Protein AF-A0AA44IFA3-F1 (afdb_monomer)

Foldseek 3Di:
DDDDDDPDDPPPPPVPPPDDDPVRVVVVVVVVVVVVVVVVVVVVVVVCVVVVVVCVVVVVVVVVVVVVVVVVVVVVLVVQLVVVVVPDPSVVSNVVSVVVVVVVVVVVVVVVVVVVCVVDPPDPPVVVVVVVVVVVVVVVVVVD

Solvent-accessible surface area (backbone atoms only — not comparable to full-atom values): 8305 Å² total; per-residue (Å²): 135,84,81,91,76,89,80,80,82,81,76,78,73,70,74,76,71,74,77,77,48,73,69,55,53,54,49,50,53,53,50,51,51,52,51,48,54,53,49,50,52,51,50,52,49,52,50,48,51,54,49,48,51,51,51,48,52,51,49,49,50,52,50,50,50,50,53,53,50,50,54,49,49,54,51,49,51,50,50,53,25,57,60,39,36,75,83,39,57,61,69,59,22,43,51,52,54,49,51,54,52,52,52,53,49,51,53,51,51,52,53,48,53,53,50,50,57,68,76,47,62,95,59,66,61,71,62,52,52,50,55,49,52,55,49,51,55,53,54,57,66,72,76,109

pLDDT: mean 86.45, std 14.97, range [41.81, 98.62]

Organism: Streptomyces somaliensis (strain ATCC 33201 / DSM 40738 / JCM 12659 / KCTC 9044 / NCTC 11332 / NRRL B-12077 / IP 733) (NCBI:txid1134445)

Sequence (144 aa):
MTPVRAQEGATAVAARTPEPSVGELVKRVSEQLSDLVRAELRTARAELAQKGRRAGIGGGLIGGATVLAHVGLMALAGTCVALLALVLEVWAAALIVTAVLFLAAAVLALAGRAQVRRAVPPLPERAIDGVRSDLDEIKERVHR

InterPro domains:
  IPR009937 Putative Actinobacterial Holin-X, holin superfamily III [PF07332] (23-138)

Structure (mmCIF, N/CA/C/O backbone):
data_AF-A0AA44IFA3-F1
#
_entry.id   AF-A0AA44IFA3-F1
#
loop_
_atom_site.group_PDB
_atom_site.id
_atom_site.type_symbol
_atom_site.label_atom_id
_atom_site.label_alt_id
_atom_site.label_comp_id
_atom_site.label_asym_id
_atom_site.label_entity_id
_atom_site.label_seq_id
_atom_site.pdbx_PDB_ins_code
_atom_site.Cartn_x
_atom_site.Cartn_y
_atom_site.Cartn_z
_atom_site.occupancy
_atom_site.B_iso_or_equiv
_atom_site.auth_seq_id
_atom_site.auth_comp_id
_atom_site.auth_asym_id
_atom_site.auth_atom_id
_atom_site.pdbx_PDB_model_num
ATOM 1 N N . MET A 1 1 ? -13.585 -28.692 94.726 1.00 41.81 1 MET A N 1
ATOM 2 C CA . MET A 1 1 ? -13.750 -27.536 95.631 1.00 41.81 1 MET A CA 1
ATOM 3 C C . MET A 1 1 ? -13.749 -26.288 94.753 1.00 41.81 1 MET A C 1
ATOM 5 O O . MET A 1 1 ? -12.772 -26.075 94.056 1.00 41.81 1 MET A O 1
ATOM 9 N N . THR A 1 2 ? -14.921 -25.645 94.683 1.00 58.56 2 THR A N 1
ATOM 10 C CA . THR A 1 2 ? -15.355 -24.325 94.146 1.00 58.56 2 THR A CA 1
ATOM 11 C C . THR A 1 2 ? -14.347 -23.302 93.569 1.00 58.56 2 THR A C 1
ATOM 13 O O . THR A 1 2 ? -13.218 -23.268 94.042 1.00 58.56 2 THR A O 1
ATOM 16 N N . PRO A 1 3 ? -14.780 -22.338 92.708 1.00 59.56 3 PRO A N 1
ATOM 17 C CA . PRO A 1 3 ? -16.158 -22.077 92.265 1.00 59.56 3 PRO A CA 1
ATOM 18 C C . PRO A 1 3 ? -16.379 -21.905 90.746 1.00 59.56 3 PRO A C 1
ATOM 20 O O . PRO A 1 3 ? -15.555 -21.403 89.987 1.00 59.56 3 PRO A O 1
ATOM 23 N N . VAL A 1 4 ? -17.610 -22.250 90.375 1.00 64.31 4 VAL A N 1
ATOM 24 C CA . VAL A 1 4 ? -18.404 -21.711 89.268 1.00 64.31 4 VAL A CA 1
ATOM 25 C C . VAL A 1 4 ? -18.451 -20.178 89.366 1.00 64.31 4 VAL A C 1
ATOM 27 O O . VAL A 1 4 ? -18.884 -19.647 90.389 1.00 64.31 4 VAL A O 1
ATOM 30 N N . ARG A 1 5 ? -18.038 -19.459 88.313 1.00 60.75 5 ARG A N 1
ATOM 31 C CA . ARG A 1 5 ? -18.387 -18.043 88.115 1.00 60.75 5 ARG A CA 1
ATOM 32 C C . ARG A 1 5 ? -19.316 -17.927 86.919 1.00 60.75 5 ARG A C 1
ATOM 34 O O . ARG A 1 5 ? -18.934 -18.218 85.790 1.00 60.75 5 ARG A O 1
ATOM 41 N N . ALA A 1 6 ? -20.522 -17.477 87.223 1.00 58.53 6 ALA A N 1
ATOM 42 C CA . ALA A 1 6 ? -21.498 -16.979 86.284 1.00 58.53 6 ALA A CA 1
ATOM 43 C C . ALA A 1 6 ? -20.881 -15.902 85.373 1.00 58.53 6 ALA A C 1
ATOM 45 O O . ALA A 1 6 ? -20.422 -14.862 85.845 1.00 58.53 6 ALA A O 1
ATOM 46 N N . GLN A 1 7 ? -20.907 -16.159 84.069 1.00 56.56 7 GLN A N 1
ATOM 47 C CA . GLN A 1 7 ? -21.080 -15.129 83.047 1.00 56.56 7 GLN A CA 1
ATOM 48 C C . GLN A 1 7 ? -22.194 -15.580 82.097 1.00 56.56 7 GLN A C 1
ATOM 50 O O . GLN A 1 7 ? -22.016 -15.742 80.896 1.00 56.56 7 GLN A O 1
ATOM 55 N N . GLU A 1 8 ? -23.373 -15.802 82.672 1.00 56.84 8 GLU A N 1
ATOM 56 C CA . GLU A 1 8 ? -24.622 -15.508 81.979 1.00 56.84 8 GLU A CA 1
ATOM 57 C C . GLU A 1 8 ? -24.840 -13.993 82.086 1.00 56.84 8 GLU A C 1
ATOM 59 O O . GLU A 1 8 ? -24.716 -13.433 83.175 1.00 56.84 8 GLU A O 1
ATOM 64 N N . GLY A 1 9 ? -25.145 -13.316 80.976 1.00 50.97 9 GLY A N 1
ATOM 65 C CA . GLY A 1 9 ? -25.726 -11.969 81.042 1.00 50.97 9 GLY A CA 1
ATOM 66 C C . GLY A 1 9 ? -25.008 -10.830 80.320 1.00 50.97 9 GLY A C 1
ATOM 67 O O . GLY A 1 9 ? -25.379 -9.683 80.539 1.00 50.97 9 GLY A O 1
ATOM 68 N N . ALA A 1 10 ? -24.058 -11.082 79.417 1.00 52.16 10 ALA A N 1
ATOM 69 C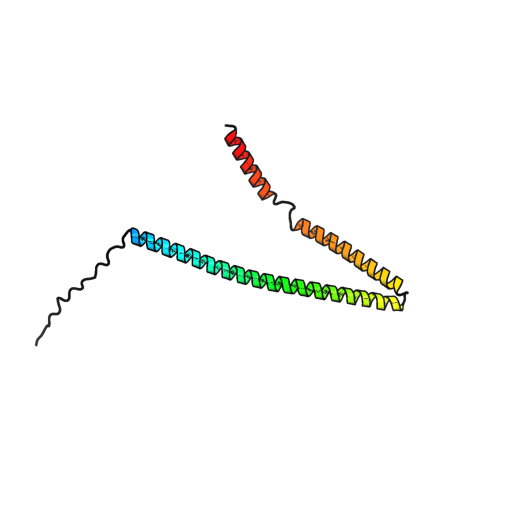 CA . ALA A 1 10 ? -23.787 -10.112 78.355 1.00 52.16 10 ALA A CA 1
ATOM 70 C C . ALA A 1 10 ? -24.622 -10.525 77.147 1.00 52.16 10 ALA A C 1
ATOM 72 O O . ALA A 1 10 ? -24.161 -11.234 76.256 1.00 52.16 10 ALA A O 1
ATOM 73 N N . THR A 1 11 ? -25.899 -10.145 77.184 1.00 50.66 11 THR A N 1
ATOM 74 C CA . THR A 1 11 ? -26.807 -10.183 76.043 1.00 50.66 11 THR A CA 1
ATOM 75 C C . THR A 1 11 ? -26.065 -9.667 74.821 1.00 50.66 11 THR A C 1
ATOM 77 O O . THR A 1 11 ? -25.856 -8.462 74.668 1.00 50.66 11 THR A O 1
ATOM 80 N N . ALA A 1 12 ? -25.674 -10.600 73.957 1.00 55.28 12 ALA A N 1
ATOM 81 C CA . ALA A 1 12 ? -25.484 -10.340 72.554 1.00 55.28 12 ALA A CA 1
ATOM 82 C C . ALA A 1 12 ? -26.815 -9.764 72.070 1.00 55.28 12 ALA A C 1
ATOM 84 O O . ALA A 1 12 ? -27.728 -10.484 71.665 1.00 55.28 12 ALA A O 1
ATOM 85 N N . VAL A 1 13 ? -26.949 -8.441 72.157 1.00 56.72 13 VAL A N 1
ATOM 86 C CA . VAL A 1 13 ? -27.797 -7.694 71.248 1.00 56.72 13 VAL A CA 1
ATOM 87 C C . VAL A 1 13 ? -27.136 -7.943 69.904 1.00 56.72 13 VAL A C 1
ATOM 89 O O . VAL A 1 13 ? -26.271 -7.192 69.464 1.00 56.72 13 VAL A O 1
ATOM 92 N N . ALA A 1 14 ? -27.475 -9.085 69.302 1.00 56.81 14 ALA A N 1
ATOM 93 C CA . ALA A 1 14 ? -27.419 -9.262 67.875 1.00 56.81 14 ALA A CA 1
ATOM 94 C C . ALA A 1 14 ? -28.173 -8.050 67.349 1.00 56.81 14 ALA A C 1
ATOM 96 O O . ALA A 1 14 ? -29.401 -7.980 67.454 1.00 56.81 14 ALA A O 1
ATOM 97 N N . ALA A 1 15 ? -27.411 -7.028 66.958 1.00 56.69 15 ALA A N 1
ATOM 98 C CA . ALA A 1 15 ? -27.931 -5.861 66.299 1.00 56.69 15 ALA A CA 1
ATOM 99 C C . ALA A 1 15 ? -28.706 -6.429 65.120 1.00 56.69 15 ALA A C 1
ATOM 101 O O . ALA A 1 15 ? -28.112 -6.946 64.175 1.00 56.69 15 ALA A O 1
ATOM 102 N N . ARG A 1 16 ? -30.036 -6.458 65.245 1.00 59.25 16 ARG A N 1
ATOM 103 C CA . ARG A 1 16 ? -30.915 -6.778 64.135 1.00 59.25 16 ARG A CA 1
ATOM 104 C C . ARG A 1 16 ? -30.627 -5.668 63.142 1.00 59.25 16 ARG A C 1
ATOM 106 O O . ARG A 1 16 ? -31.094 -4.549 63.333 1.00 59.25 16 ARG A O 1
ATOM 113 N N . THR A 1 17 ? -29.750 -5.934 62.178 1.00 64.38 17 THR A N 1
ATOM 114 C CA . THR A 1 17 ? -29.557 -5.065 61.026 1.00 64.38 17 THR A CA 1
ATOM 115 C C . THR A 1 17 ? -30.951 -4.848 60.455 1.00 64.38 17 THR A C 1
ATOM 117 O O . THR A 1 17 ? -31.601 -5.845 60.134 1.00 64.38 17 THR A O 1
ATOM 120 N N . PRO A 1 18 ? -31.459 -3.604 60.430 1.00 68.25 18 PRO A N 1
ATOM 121 C CA . PRO A 1 18 ? -32.757 -3.323 59.842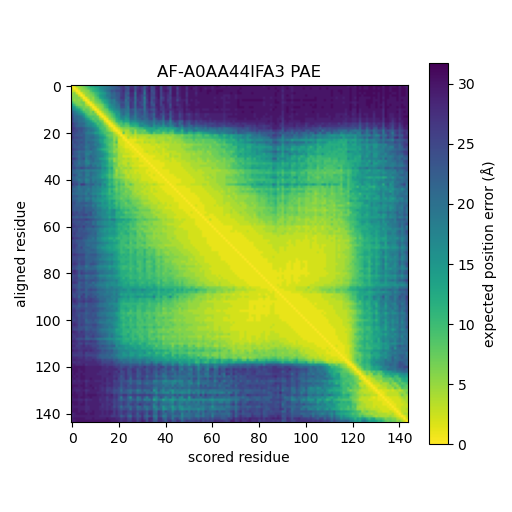 1.00 68.25 18 PRO A CA 1
ATOM 122 C C . PRO A 1 18 ? -32.801 -3.942 58.443 1.00 68.25 18 PRO A C 1
ATOM 124 O O . PRO A 1 18 ? -31.847 -3.776 57.680 1.00 68.25 18 PRO A O 1
ATOM 127 N N . GLU A 1 19 ? -33.860 -4.695 58.137 1.00 74.00 19 GLU A N 1
ATOM 128 C CA . GLU A 1 19 ? -34.111 -5.186 56.779 1.00 74.00 19 GLU A CA 1
ATOM 129 C C . GLU A 1 19 ? -34.003 -3.989 55.819 1.00 74.00 19 GLU A C 1
ATOM 131 O O . GLU A 1 19 ? -34.627 -2.953 56.083 1.00 74.00 19 GLU A O 1
ATOM 136 N N . PRO A 1 20 ? -33.178 -4.075 54.761 1.00 69.50 20 PRO A N 1
ATOM 137 C CA . PRO A 1 20 ? -32.957 -2.950 53.870 1.00 69.50 20 PRO A CA 1
ATOM 138 C C . PRO A 1 20 ? -34.289 -2.503 53.277 1.00 69.50 20 PRO A C 1
ATOM 140 O O . PRO A 1 20 ? -35.079 -3.309 52.779 1.00 69.50 20 PRO A O 1
ATOM 143 N N . SER A 1 21 ? -34.543 -1.199 53.332 1.00 84.12 21 SER A N 1
ATOM 144 C CA . SER A 1 21 ? -35.775 -0.644 52.784 1.00 84.12 21 SER A CA 1
ATOM 145 C C . SER A 1 21 ? -35.833 -0.860 51.264 1.00 84.12 21 SER A C 1
ATOM 147 O O . SER A 1 21 ? -34.806 -0.906 50.583 1.00 84.12 21 SER A O 1
ATOM 149 N N . VAL A 1 22 ? -37.040 -0.933 50.691 1.00 83.81 22 VAL A N 1
ATOM 150 C CA . VAL A 1 22 ? -37.233 -1.034 49.227 1.00 83.81 22 VAL A CA 1
ATOM 151 C C . VAL A 1 22 ? -36.494 0.096 48.488 1.00 83.81 22 VAL A C 1
ATOM 153 O O . VAL A 1 22 ? -35.931 -0.126 47.417 1.00 83.81 22 VAL A O 1
ATOM 156 N N . GLY A 1 23 ? -36.410 1.286 49.095 1.00 86.00 23 GLY A N 1
ATOM 157 C CA . GLY A 1 23 ? -35.630 2.410 48.572 1.00 86.00 23 GLY A CA 1
ATOM 158 C C . GLY A 1 23 ? -34.117 2.155 48.530 1.00 86.00 23 GLY A C 1
ATOM 159 O O . GLY A 1 23 ? -33.462 2.531 47.558 1.00 86.00 23 GLY A O 1
ATOM 160 N N . GLU A 1 24 ? -33.549 1.472 49.527 1.00 84.75 24 GLU A N 1
ATOM 161 C CA . GLU A 1 24 ? -32.128 1.090 49.537 1.00 84.75 24 GLU A CA 1
ATOM 162 C C . GLU A 1 24 ? -31.798 -0.015 48.533 1.00 84.75 24 GLU A C 1
ATOM 164 O O . GLU A 1 24 ? -30.719 0.010 47.940 1.00 84.75 24 GLU A O 1
ATOM 169 N N . LEU A 1 25 ? -32.716 -0.958 48.301 1.00 87.44 25 LEU A N 1
ATOM 170 C CA . LEU A 1 25 ? -32.550 -2.002 47.284 1.00 87.44 25 LEU A CA 1
ATOM 171 C C . LEU A 1 25 ? -32.540 -1.404 45.872 1.00 87.44 25 LEU A C 1
ATOM 173 O O . LEU A 1 25 ? -31.638 -1.698 45.089 1.00 87.44 25 LEU A O 1
ATOM 177 N N . VAL A 1 26 ? -33.485 -0.507 45.567 1.00 88.44 26 VAL A N 1
ATOM 178 C CA . VAL A 1 26 ? -33.527 0.207 44.277 1.00 88.44 26 VAL A CA 1
ATOM 179 C C . VAL A 1 26 ? -32.265 1.047 44.076 1.00 88.44 26 VAL A C 1
ATOM 181 O O . VAL A 1 26 ? -31.672 1.018 42.996 1.00 88.44 26 VAL A O 1
ATOM 184 N N . LYS A 1 27 ? -31.801 1.738 45.126 1.00 90.00 27 LYS A N 1
ATOM 185 C CA . LYS A 1 27 ? -30.550 2.503 45.086 1.00 90.00 27 LYS A CA 1
ATOM 186 C C . LYS A 1 27 ? -29.344 1.608 44.777 1.00 90.00 27 LYS A C 1
ATOM 188 O O . LYS A 1 27 ? -28.585 1.930 43.867 1.00 90.00 27 LYS A O 1
ATOM 193 N N . ARG A 1 28 ? -29.206 0.458 45.451 1.00 88.50 28 ARG A N 1
ATOM 194 C CA . ARG A 1 28 ? -28.110 -0.498 45.199 1.00 88.50 28 ARG A CA 1
ATOM 195 C C . ARG A 1 28 ? -28.146 -1.083 43.792 1.00 88.50 28 ARG A C 1
ATOM 197 O O . ARG A 1 28 ? -27.101 -1.163 43.161 1.00 88.50 28 ARG A O 1
ATOM 204 N N . VAL A 1 29 ? -29.318 -1.466 43.283 1.00 90.56 29 VAL A N 1
ATOM 205 C CA . VAL A 1 29 ? -29.443 -2.002 41.915 1.00 90.56 29 VAL A CA 1
ATOM 206 C C . VAL A 1 29 ? -29.074 -0.935 40.881 1.00 90.56 29 VAL A C 1
ATOM 208 O O . VAL A 1 29 ? -28.365 -1.230 39.920 1.00 90.56 29 VAL A O 1
ATOM 211 N N . SER A 1 30 ? -29.487 0.319 41.096 1.00 92.00 30 SER A N 1
ATOM 212 C CA . SER A 1 30 ? -29.100 1.442 40.232 1.00 92.00 30 SER A CA 1
ATOM 213 C C . SER A 1 30 ? -27.591 1.710 40.265 1.00 92.00 30 SER A C 1
ATOM 215 O O . SER A 1 30 ? -26.992 1.989 39.223 1.00 92.00 30 SER A O 1
ATOM 217 N N . GLU A 1 31 ? -26.965 1.623 41.440 1.00 93.00 31 GLU A N 1
ATOM 218 C CA . GLU A 1 31 ? -25.511 1.741 41.604 1.00 93.00 31 GLU A CA 1
ATOM 219 C C . GLU A 1 31 ? -24.781 0.587 40.899 1.00 93.00 31 GLU A C 1
ATOM 221 O O . GLU A 1 31 ? -23.898 0.834 40.082 1.00 93.00 31 GLU A O 1
ATOM 226 N N . GLN A 1 32 ? -25.224 -0.658 41.091 1.00 92.00 32 GLN A N 1
ATOM 227 C CA . GLN A 1 32 ? -24.649 -1.840 40.439 1.00 92.00 32 GLN A CA 1
ATOM 228 C C . GLN A 1 32 ? -24.770 -1.795 38.914 1.00 92.00 32 GLN A C 1
ATOM 230 O O . GLN A 1 32 ? -23.821 -2.138 38.209 1.00 92.00 32 GLN A O 1
ATOM 235 N N . LEU A 1 33 ? -25.916 -1.354 38.386 1.00 92.56 33 LEU A N 1
ATOM 236 C CA . LEU A 1 33 ? -26.099 -1.188 36.946 1.00 92.56 33 LEU A CA 1
ATOM 237 C C . LEU A 1 33 ? -25.180 -0.090 36.398 1.00 92.56 33 LEU A C 1
ATOM 239 O O . LEU A 1 33 ? -24.570 -0.264 35.343 1.00 92.56 33 LEU A O 1
ATOM 243 N N . SER A 1 34 ? -25.041 1.019 37.130 1.00 94.94 34 SER A N 1
ATOM 244 C CA . SER A 1 34 ? -24.130 2.108 36.761 1.00 94.94 34 SER A CA 1
ATOM 245 C C . SER A 1 34 ? -22.673 1.641 36.732 1.00 94.94 34 SER A C 1
ATOM 247 O O . SER A 1 34 ? -21.934 1.978 35.801 1.00 94.94 34 SER A O 1
ATOM 249 N N . ASP A 1 35 ? -22.272 0.830 37.710 1.00 95.06 35 ASP A N 1
ATOM 250 C CA . ASP A 1 35 ? -20.936 0.242 37.786 1.00 95.06 35 ASP A CA 1
ATOM 251 C C . ASP A 1 35 ? -20.696 -0.775 36.667 1.00 95.06 35 ASP A C 1
ATOM 253 O O . ASP A 1 35 ? -19.633 -0.751 36.041 1.00 95.06 35 ASP A O 1
ATOM 257 N N . LEU A 1 36 ? -21.690 -1.608 36.344 1.00 94.94 36 LEU A N 1
ATOM 258 C CA . LEU A 1 36 ? -21.616 -2.572 35.245 1.00 94.94 36 LEU A CA 1
ATOM 259 C C . LEU A 1 36 ? -21.446 -1.872 33.895 1.00 94.94 36 LEU A C 1
ATOM 261 O O . LEU A 1 36 ? -20.531 -2.203 33.144 1.00 94.94 36 LEU A O 1
ATOM 265 N N . VAL A 1 37 ? -22.276 -0.866 33.601 1.00 96.25 37 VAL A N 1
ATOM 266 C CA . VAL A 1 37 ? -22.174 -0.088 32.355 1.00 96.25 37 VAL A CA 1
ATOM 267 C C . VAL A 1 37 ? -20.797 0.567 32.251 1.00 96.25 37 VAL A C 1
ATOM 269 O O . VAL A 1 37 ? -20.163 0.543 31.196 1.00 96.25 37 VAL A O 1
ATOM 272 N N . ARG A 1 38 ? -20.288 1.129 33.352 1.00 95.94 38 ARG A N 1
ATOM 273 C CA . ARG A 1 38 ? -18.965 1.761 33.378 1.00 95.94 38 ARG A CA 1
ATOM 274 C C . ARG A 1 38 ? -17.835 0.738 33.200 1.00 95.94 38 ARG A C 1
ATOM 276 O O . ARG A 1 38 ? -16.842 1.051 32.538 1.00 95.94 38 ARG A O 1
ATOM 283 N N . ALA A 1 39 ? -17.987 -0.470 33.740 1.00 95.75 39 ALA A N 1
ATOM 284 C CA . ALA A 1 39 ? -17.056 -1.576 33.546 1.00 95.75 39 ALA A CA 1
ATOM 285 C C . ALA A 1 3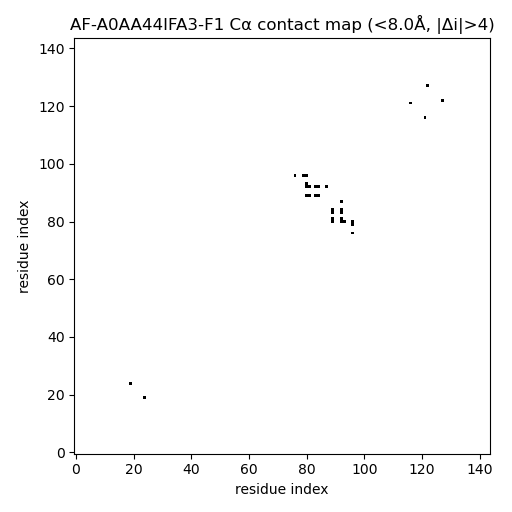9 ? -17.045 -2.062 32.090 1.00 95.75 39 ALA A C 1
ATOM 287 O O . ALA A 1 39 ? -15.967 -2.164 31.506 1.00 95.75 39 ALA A O 1
ATOM 288 N N . GLU A 1 40 ? -18.214 -2.263 31.484 1.00 96.06 40 GLU A N 1
ATOM 289 C CA . GLU A 1 40 ? -18.342 -2.697 30.091 1.00 96.06 40 GLU A CA 1
ATOM 290 C C . GLU A 1 40 ? -17.771 -1.651 29.131 1.00 96.06 40 GLU A C 1
ATOM 292 O O . GLU A 1 40 ? -16.996 -1.977 28.235 1.00 96.06 40 GLU A O 1
ATOM 297 N N . LEU A 1 41 ? -18.034 -0.363 29.382 1.00 96.56 41 LEU A N 1
ATOM 298 C CA . LEU A 1 41 ? -17.417 0.729 28.628 1.00 96.56 41 LEU A CA 1
ATOM 299 C C . LEU A 1 41 ? -15.892 0.734 28.759 1.00 96.56 41 LEU A C 1
ATOM 301 O O . LEU A 1 41 ? -15.192 1.015 27.786 1.00 96.56 41 LEU A O 1
ATOM 305 N N . ARG A 1 42 ? -15.349 0.439 29.945 1.00 96.69 42 ARG A N 1
ATOM 306 C CA . ARG A 1 42 ? -13.898 0.337 30.146 1.00 96.69 42 ARG A CA 1
ATOM 307 C C . ARG A 1 42 ? -13.315 -0.839 29.361 1.00 96.69 42 ARG A C 1
ATOM 309 O O . ARG A 1 42 ? -12.286 -0.664 28.710 1.00 96.69 42 ARG A O 1
ATOM 316 N N . THR A 1 43 ? -13.979 -1.991 29.380 1.00 96.88 43 THR A N 1
ATOM 317 C CA . THR A 1 43 ? -13.577 -3.183 28.621 1.00 96.88 43 THR A CA 1
ATOM 318 C C . THR A 1 43 ? -13.647 -2.930 27.117 1.00 96.88 43 THR A C 1
ATOM 320 O O . THR A 1 43 ? -12.650 -3.119 26.422 1.00 96.88 43 THR A O 1
ATOM 323 N N . ALA A 1 44 ? -14.763 -2.391 26.623 1.00 96.25 44 ALA A N 1
ATOM 324 C CA . ALA A 1 44 ? -14.945 -2.038 25.220 1.00 96.25 44 ALA A CA 1
ATOM 325 C C . ALA A 1 44 ? -13.891 -1.026 24.750 1.00 96.25 44 ALA A C 1
ATOM 327 O O . ALA A 1 44 ? -13.298 -1.195 23.686 1.00 96.25 44 ALA A O 1
ATOM 328 N N . ARG A 1 45 ? -13.581 0.000 25.559 1.00 96.44 45 ARG A N 1
ATOM 329 C CA . ARG A 1 45 ? -12.495 0.952 25.260 1.00 96.44 45 ARG A CA 1
ATOM 330 C C . ARG A 1 45 ? -11.134 0.265 25.171 1.00 96.44 45 ARG A C 1
ATOM 332 O O . ARG A 1 45 ? -10.374 0.572 24.256 1.00 96.44 45 ARG A O 1
ATOM 339 N N . ALA A 1 46 ? -10.823 -0.654 26.085 1.00 96.69 46 ALA A N 1
ATOM 340 C CA . ALA A 1 46 ? -9.567 -1.400 26.057 1.00 96.69 46 ALA A CA 1
ATOM 341 C C . ALA A 1 46 ? -9.467 -2.300 24.813 1.00 96.69 46 ALA A C 1
ATOM 343 O O . ALA A 1 46 ? -8.435 -2.316 24.138 1.00 96.69 46 ALA A O 1
ATOM 344 N N . GLU A 1 47 ? -10.552 -2.993 24.460 1.00 96.38 47 GLU A N 1
ATOM 345 C CA . GLU A 1 47 ? -10.606 -3.835 23.267 1.00 96.38 47 GLU A CA 1
ATOM 346 C C . GLU A 1 47 ? -10.479 -3.005 21.983 1.00 96.38 47 GLU A C 1
ATOM 348 O O . GLU A 1 47 ? -9.692 -3.357 21.100 1.00 96.38 47 GLU A O 1
ATOM 353 N N . LEU A 1 48 ? -11.184 -1.872 21.890 1.00 96.75 48 LEU A N 1
ATOM 354 C CA . LEU A 1 48 ? -11.076 -0.938 20.768 1.00 96.75 48 LEU A CA 1
ATOM 355 C C . LEU A 1 48 ? -9.668 -0.357 20.646 1.00 96.75 48 LEU A C 1
ATOM 357 O O . LEU A 1 48 ? -9.138 -0.304 19.540 1.00 96.75 48 LEU A O 1
ATOM 361 N N . ALA A 1 49 ? -9.022 0.013 21.754 1.00 95.94 49 ALA A N 1
ATOM 362 C CA . ALA A 1 49 ? -7.636 0.475 21.736 1.00 95.94 49 ALA A CA 1
ATOM 363 C C . ALA A 1 49 ? -6.685 -0.627 21.240 1.00 95.94 49 ALA A C 1
ATOM 365 O O . ALA A 1 49 ? -5.808 -0.375 20.410 1.00 95.94 49 ALA A O 1
ATOM 366 N N . GLN A 1 50 ? -6.881 -1.873 21.680 1.00 95.50 50 GLN A N 1
ATOM 367 C CA . GLN A 1 50 ? -6.055 -3.000 21.249 1.00 95.50 50 GLN A CA 1
ATOM 368 C C . GLN A 1 50 ? -6.299 -3.377 19.778 1.00 95.50 50 GLN A C 1
ATOM 370 O O . GLN A 1 50 ? -5.351 -3.715 19.062 1.00 95.50 50 GLN A O 1
ATOM 375 N N . LYS A 1 51 ? -7.553 -3.336 19.307 1.00 94.19 51 LYS A N 1
ATOM 376 C CA . LYS A 1 51 ? -7.913 -3.516 17.890 1.00 94.19 51 LYS A CA 1
ATOM 377 C C . LYS A 1 51 ? -7.341 -2.382 17.045 1.00 94.19 51 LYS A C 1
ATOM 379 O O . LYS A 1 51 ? -6.685 -2.661 16.049 1.00 94.19 51 LYS A O 1
ATOM 384 N N . GLY A 1 52 ? -7.491 -1.137 17.491 1.00 95.75 52 GLY A N 1
ATOM 385 C CA . GLY A 1 52 ? -6.955 0.057 16.842 1.00 95.75 52 GLY A CA 1
ATOM 386 C C . GLY A 1 52 ? -5.434 0.023 16.726 1.00 95.75 52 GLY A C 1
ATOM 387 O O . GLY A 1 52 ? -4.904 0.270 15.650 1.00 95.75 52 GLY A O 1
ATOM 388 N N . ARG A 1 53 ? -4.714 -0.388 17.778 1.00 95.81 53 ARG A N 1
ATOM 389 C CA . ARG A 1 53 ? -3.253 -0.558 17.725 1.00 95.81 53 ARG A CA 1
ATOM 390 C C . ARG A 1 53 ? -2.838 -1.639 16.731 1.00 95.81 53 ARG A C 1
ATOM 392 O O . ARG A 1 53 ? -1.910 -1.427 15.958 1.00 95.81 53 ARG A O 1
ATOM 399 N N . ARG A 1 54 ? -3.506 -2.797 16.741 1.00 93.81 54 ARG A N 1
ATOM 400 C CA . ARG A 1 54 ? -3.216 -3.893 15.799 1.00 93.81 54 ARG A CA 1
ATOM 401 C C . ARG A 1 54 ? -3.501 -3.480 14.356 1.00 93.81 54 ARG A C 1
ATOM 403 O O . ARG A 1 54 ? -2.648 -3.686 13.499 1.00 93.81 54 ARG A O 1
ATOM 410 N N . ALA A 1 55 ? -4.644 -2.844 14.113 1.00 95.75 55 ALA A N 1
ATOM 411 C CA . ALA A 1 55 ? -5.006 -2.300 12.810 1.00 95.75 55 ALA A CA 1
ATOM 412 C C . ALA A 1 55 ? -4.037 -1.194 12.365 1.00 95.75 55 ALA A C 1
ATOM 414 O O . ALA A 1 55 ? -3.634 -1.179 11.211 1.00 95.75 55 ALA A O 1
ATOM 415 N N . GLY A 1 56 ? -3.607 -0.318 13.278 1.00 95.00 56 GLY A N 1
ATOM 416 C CA . GLY A 1 56 ? -2.651 0.754 13.003 1.00 95.00 56 GLY A CA 1
ATOM 417 C C . GLY A 1 56 ? -1.258 0.234 12.652 1.00 95.00 56 GLY A C 1
ATOM 418 O O . GLY A 1 56 ? -0.677 0.678 11.669 1.00 95.00 56 GLY A O 1
ATOM 419 N N . ILE A 1 57 ? -0.741 -0.752 13.394 1.00 97.12 57 ILE A N 1
ATOM 420 C CA . ILE A 1 57 ? 0.539 -1.402 13.064 1.00 97.12 57 ILE A CA 1
ATOM 421 C C . ILE A 1 57 ? 0.426 -2.145 11.732 1.00 97.12 57 ILE A C 1
ATOM 423 O O . ILE A 1 57 ? 1.282 -1.975 10.872 1.00 97.12 57 ILE A O 1
ATOM 427 N N . GLY A 1 58 ? -0.635 -2.934 11.537 1.00 94.69 58 GLY A N 1
ATOM 428 C CA . GLY A 1 58 ? -0.855 -3.663 10.287 1.00 94.69 58 GLY A CA 1
ATOM 429 C C . GLY A 1 58 ? -0.980 -2.727 9.083 1.00 94.69 58 GLY A C 1
ATOM 430 O O . GLY A 1 58 ? -0.299 -2.917 8.079 1.00 94.69 58 GLY A O 1
ATOM 431 N N . GLY A 1 59 ? -1.782 -1.670 9.210 1.00 97.00 59 GLY A N 1
ATOM 432 C CA . GLY A 1 59 ? -1.939 -0.637 8.190 1.00 97.00 59 GLY A CA 1
ATOM 433 C C . GLY A 1 59 ? -0.639 0.117 7.917 1.00 97.00 59 GLY A C 1
ATOM 434 O O . GLY A 1 59 ? -0.294 0.327 6.759 1.00 97.00 59 GLY A O 1
ATOM 435 N N . GLY A 1 60 ? 0.125 0.453 8.960 1.00 97.00 60 GLY A N 1
ATOM 436 C CA . GLY A 1 60 ? 1.436 1.090 8.833 1.00 97.00 60 GLY A CA 1
ATOM 437 C C . GLY A 1 60 ? 2.464 0.205 8.126 1.00 97.00 60 GLY A C 1
ATOM 438 O O . GLY A 1 60 ? 3.168 0.685 7.243 1.00 97.00 60 GLY A O 1
ATOM 439 N N . LEU A 1 61 ? 2.517 -1.093 8.449 1.00 98.06 61 LEU A N 1
ATOM 440 C CA . LEU A 1 61 ? 3.401 -2.056 7.784 1.00 98.06 61 LEU A CA 1
ATOM 441 C C . LEU A 1 61 ? 3.035 -2.237 6.310 1.00 98.06 61 LEU A C 1
ATOM 443 O O . LEU A 1 61 ? 3.921 -2.197 5.463 1.00 98.06 61 LEU A O 1
ATOM 447 N N . ILE A 1 62 ? 1.746 -2.390 5.989 1.00 97.31 62 ILE A N 1
ATOM 448 C CA . ILE A 1 62 ? 1.281 -2.495 4.598 1.00 97.31 62 ILE A CA 1
ATOM 449 C C . ILE A 1 62 ? 1.574 -1.198 3.838 1.00 97.31 62 ILE A C 1
ATOM 451 O O . ILE A 1 62 ? 2.068 -1.246 2.711 1.00 97.31 62 ILE A O 1
ATOM 455 N N . GLY A 1 63 ? 1.325 -0.040 4.454 1.00 97.69 63 GLY A N 1
ATOM 456 C CA . GLY A 1 63 ? 1.637 1.264 3.872 1.00 97.69 63 GLY A CA 1
ATOM 457 C C . GLY A 1 63 ? 3.131 1.420 3.588 1.00 97.69 63 GLY A C 1
ATOM 458 O O . GLY A 1 63 ? 3.516 1.719 2.459 1.00 97.69 63 GLY A O 1
ATOM 459 N N . GLY A 1 64 ? 3.982 1.132 4.575 1.00 98.00 64 GLY A N 1
ATOM 460 C CA . GLY A 1 64 ? 5.438 1.171 4.426 1.00 98.00 64 GLY A CA 1
ATOM 461 C C . GLY A 1 64 ? 5.954 0.187 3.374 1.00 98.00 64 GLY A C 1
ATOM 462 O O . GLY A 1 64 ? 6.746 0.568 2.515 1.00 98.00 64 GLY A O 1
ATOM 463 N N . ALA A 1 65 ? 5.457 -1.053 3.378 1.00 97.75 65 ALA A N 1
ATOM 464 C CA . ALA A 1 65 ? 5.799 -2.056 2.372 1.00 97.75 65 ALA A CA 1
ATOM 465 C C . ALA A 1 65 ? 5.386 -1.616 0.961 1.00 97.75 65 ALA A C 1
ATOM 467 O O . ALA A 1 65 ? 6.150 -1.806 0.021 1.00 97.75 65 ALA A O 1
ATOM 468 N N . THR A 1 66 ? 4.222 -0.977 0.814 1.00 97.56 66 THR A N 1
ATOM 469 C CA . THR A 1 66 ? 3.753 -0.441 -0.473 1.00 97.56 66 THR A CA 1
ATOM 470 C C . THR A 1 66 ? 4.681 0.657 -0.987 1.00 97.56 66 THR A C 1
ATOM 472 O O . THR A 1 66 ? 5.068 0.628 -2.153 1.00 97.56 66 THR A O 1
ATOM 475 N N . VAL A 1 67 ? 5.089 1.596 -0.125 1.00 98.38 67 VAL A N 1
ATOM 476 C CA . VAL A 1 67 ? 6.030 2.669 -0.494 1.00 98.38 67 VAL A CA 1
ATOM 477 C C . VAL A 1 67 ? 7.388 2.094 -0.897 1.00 98.38 67 VAL A C 1
ATOM 479 O O . VAL A 1 67 ? 7.909 2.446 -1.954 1.00 98.38 67 VAL A O 1
ATOM 482 N N . LEU A 1 68 ? 7.946 1.173 -0.103 1.00 98.44 68 LEU A N 1
ATOM 483 C CA . LEU A 1 68 ? 9.224 0.529 -0.424 1.00 98.44 68 LEU A CA 1
ATOM 484 C C . LEU A 1 68 ? 9.148 -0.285 -1.719 1.00 98.44 68 LEU A C 1
ATOM 486 O O . LEU A 1 68 ? 10.045 -0.181 -2.553 1.00 98.44 68 LEU A O 1
ATOM 490 N N . ALA A 1 69 ? 8.073 -1.049 -1.920 1.00 97.31 69 ALA A N 1
ATOM 491 C CA . ALA A 1 69 ? 7.852 -1.796 -3.153 1.00 97.31 69 ALA A CA 1
ATOM 492 C C . ALA A 1 69 ? 7.734 -0.863 -4.365 1.00 97.31 69 ALA A C 1
ATOM 494 O O . ALA A 1 69 ? 8.278 -1.172 -5.421 1.00 97.31 69 ALA A O 1
ATOM 495 N N . HIS A 1 70 ? 7.082 0.294 -4.217 1.00 97.19 70 HIS A N 1
ATOM 496 C CA . HIS A 1 70 ? 6.976 1.284 -5.287 1.00 97.19 70 HIS A CA 1
ATOM 497 C C . HIS A 1 70 ? 8.344 1.867 -5.667 1.00 97.19 70 HIS A C 1
ATOM 499 O O . HIS A 1 70 ? 8.696 1.887 -6.845 1.00 97.19 70 HIS A O 1
ATOM 505 N N . VAL A 1 71 ? 9.156 2.266 -4.682 1.00 98.31 71 VAL A N 1
ATOM 506 C CA . VAL A 1 71 ? 10.529 2.745 -4.928 1.00 98.31 71 VAL A CA 1
ATOM 507 C C . VAL A 1 71 ? 11.388 1.648 -5.567 1.00 98.31 71 VAL A C 1
ATOM 509 O O . VAL A 1 71 ? 12.083 1.905 -6.549 1.00 98.31 71 VAL A O 1
ATOM 512 N N . GLY A 1 72 ? 11.300 0.415 -5.060 1.00 98.38 72 GLY A N 1
ATOM 513 C CA . GLY A 1 72 ? 11.996 -0.741 -5.625 1.00 98.38 72 GLY A CA 1
ATOM 514 C C . GLY A 1 72 ? 11.587 -1.035 -7.070 1.00 98.38 72 GLY A C 1
ATOM 515 O O . GLY A 1 72 ? 12.448 -1.322 -7.896 1.00 98.38 72 GLY A O 1
ATOM 516 N N . LEU A 1 73 ? 10.301 -0.895 -7.405 1.00 97.69 73 LEU A N 1
ATOM 517 C CA . LEU A 1 73 ? 9.799 -1.059 -8.770 1.00 97.69 73 LEU A CA 1
ATOM 518 C C . LEU A 1 73 ? 10.370 0.003 -9.720 1.00 97.69 73 LEU A C 1
ATOM 520 O O . LEU A 1 73 ? 10.755 -0.334 -10.837 1.00 97.69 73 LEU A O 1
ATOM 524 N N . MET A 1 74 ? 10.476 1.261 -9.278 1.00 97.75 74 MET A N 1
ATOM 525 C CA . MET A 1 74 ? 11.095 2.332 -10.071 1.00 97.75 74 MET A CA 1
ATOM 526 C C . MET A 1 74 ? 12.588 2.076 -10.306 1.00 97.75 74 MET A C 1
ATOM 528 O O . MET A 1 74 ? 13.071 2.228 -11.429 1.00 97.75 74 MET A O 1
ATOM 532 N N . ALA A 1 75 ? 13.312 1.636 -9.271 1.00 98.50 75 ALA A N 1
ATOM 533 C CA . ALA A 1 75 ? 14.717 1.256 -9.398 1.00 98.50 75 ALA A CA 1
ATOM 534 C C . ALA A 1 75 ? 14.894 0.072 -10.363 1.00 98.50 75 ALA A C 1
ATOM 536 O O . ALA A 1 75 ? 15.730 0.138 -11.262 1.00 98.50 75 ALA A O 1
ATOM 537 N N . LEU A 1 76 ? 14.058 -0.965 -10.235 1.00 98.31 76 LEU A N 1
ATOM 538 C CA . LEU A 1 76 ? 14.065 -2.132 -11.116 1.00 98.31 76 LEU A CA 1
ATOM 539 C C . LEU A 1 76 ? 13.767 -1.754 -12.571 1.00 98.31 76 LEU A C 1
ATOM 541 O O . LEU A 1 76 ? 14.457 -2.224 -13.471 1.00 98.31 76 LEU A O 1
ATOM 545 N N . ALA A 1 77 ? 12.788 -0.878 -12.810 1.00 98.25 77 ALA A N 1
ATOM 546 C CA . ALA A 1 77 ? 12.503 -0.362 -14.145 1.00 98.25 77 ALA A CA 1
ATOM 547 C C . ALA A 1 77 ? 13.741 0.323 -14.747 1.00 98.25 77 ALA A C 1
ATOM 549 O O . ALA A 1 77 ? 14.119 0.018 -15.877 1.00 98.25 77 ALA A O 1
ATOM 550 N N . GLY A 1 78 ? 14.420 1.174 -13.970 1.00 98.12 78 GLY A N 1
ATOM 551 C CA . GLY A 1 78 ? 15.683 1.797 -14.369 1.00 98.12 78 GLY A CA 1
ATOM 552 C C . GLY A 1 78 ? 16.780 0.774 -14.681 1.00 98.12 78 GLY A C 1
ATOM 553 O O . GLY A 1 78 ? 17.451 0.892 -15.704 1.00 98.12 78 GLY A O 1
ATOM 554 N N . THR A 1 79 ? 16.924 -0.272 -13.861 1.00 98.62 79 THR A N 1
ATOM 555 C CA . THR A 1 79 ? 17.858 -1.378 -14.119 1.00 98.62 79 THR A CA 1
ATOM 556 C C . THR A 1 79 ? 17.536 -2.098 -15.428 1.00 98.62 79 THR A C 1
ATOM 558 O O . THR A 1 79 ? 18.440 -2.332 -16.226 1.00 98.62 79 THR A O 1
ATOM 561 N N . CYS A 1 80 ? 16.267 -2.417 -15.692 1.00 98.50 80 CYS A N 1
ATOM 562 C CA . CYS A 1 80 ? 15.857 -3.052 -16.945 1.00 98.50 80 CYS A CA 1
ATOM 563 C C . CYS A 1 80 ? 16.166 -2.171 -18.160 1.00 98.50 80 CYS A C 1
ATOM 565 O O . CYS A 1 80 ? 16.674 -2.679 -19.159 1.00 98.50 80 CYS A O 1
ATOM 567 N N . VAL A 1 81 ? 15.910 -0.862 -18.068 1.00 98.56 81 VAL A N 1
ATOM 568 C CA . VAL A 1 81 ? 16.265 0.088 -19.132 1.00 98.56 81 VAL A CA 1
ATOM 569 C C . VAL A 1 81 ? 17.775 0.114 -19.346 1.00 98.56 81 VAL A C 1
ATOM 571 O O . VAL A 1 81 ? 18.211 -0.001 -20.485 1.00 98.56 81 VAL A O 1
ATOM 574 N N . ALA A 1 82 ? 18.572 0.200 -18.278 1.00 98.44 82 ALA A N 1
ATOM 575 C CA . ALA A 1 82 ? 20.031 0.214 -18.374 1.00 98.44 82 ALA A CA 1
ATOM 576 C C . ALA A 1 8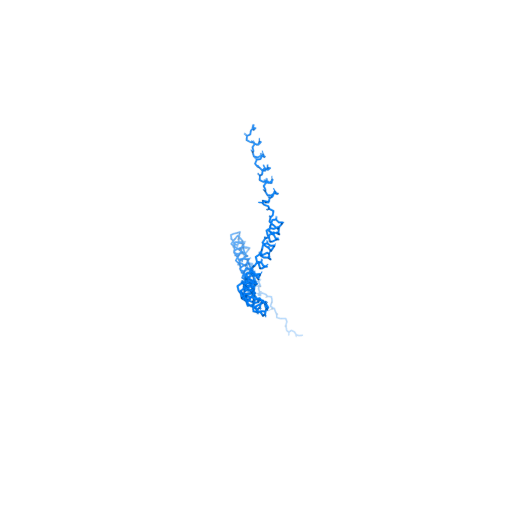2 ? 20.590 -1.071 -19.010 1.00 98.44 82 ALA A C 1
ATOM 578 O O . ALA A 1 82 ? 21.484 -0.996 -19.847 1.00 98.44 82 ALA A O 1
ATOM 579 N N . LEU A 1 83 ? 20.038 -2.239 -18.661 1.00 98.31 83 LEU A N 1
ATOM 580 C CA . LEU A 1 83 ? 20.430 -3.520 -19.256 1.00 98.31 83 LEU A CA 1
ATOM 581 C C . LEU A 1 83 ? 20.056 -3.608 -20.739 1.00 98.31 83 LEU A C 1
ATOM 583 O O . LEU A 1 83 ? 20.872 -4.034 -21.550 1.00 98.31 83 LEU A O 1
ATOM 587 N N . LEU A 1 84 ? 18.843 -3.193 -21.111 1.00 98.00 84 LEU A N 1
ATOM 588 C CA . LEU A 1 84 ? 18.414 -3.178 -22.513 1.00 98.00 84 LEU A CA 1
ATOM 589 C C . LEU A 1 84 ? 19.188 -2.148 -23.338 1.00 98.00 84 LEU A C 1
ATOM 591 O O . LEU A 1 84 ? 19.475 -2.398 -24.506 1.00 98.00 84 LEU A O 1
ATOM 595 N N . ALA A 1 85 ? 19.584 -1.031 -22.728 1.00 97.88 85 ALA A N 1
ATOM 596 C CA . ALA A 1 85 ? 20.404 -0.009 -23.364 1.00 97.88 85 ALA A CA 1
ATOM 597 C C . ALA A 1 85 ? 21.828 -0.492 -23.710 1.00 97.88 85 ALA A C 1
ATOM 599 O O . ALA A 1 85 ? 22.532 0.180 -24.457 1.00 97.88 85 ALA A O 1
ATOM 600 N N . LEU A 1 86 ? 22.262 -1.662 -23.216 1.00 98.06 86 LEU A N 1
ATOM 601 C CA . LEU A 1 86 ? 23.518 -2.289 -23.652 1.00 98.06 86 LEU A CA 1
ATOM 602 C C . LEU A 1 86 ? 23.454 -2.789 -25.102 1.00 98.06 86 LEU A C 1
ATOM 604 O O . LEU A 1 86 ? 24.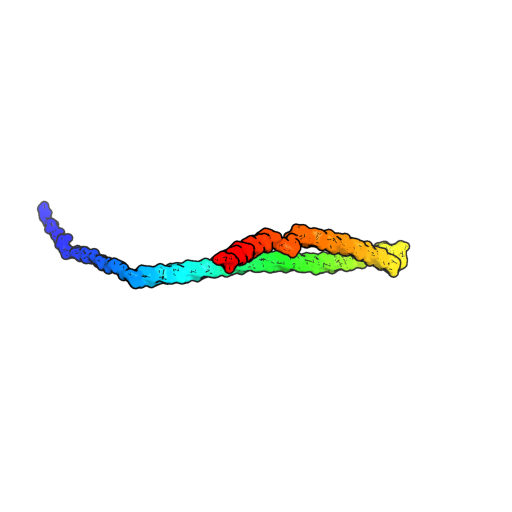495 -2.974 -25.727 1.00 98.06 86 LEU A O 1
ATOM 608 N N . VAL A 1 87 ? 22.247 -3.048 -25.619 1.00 97.88 87 VAL A N 1
ATOM 609 C CA . VAL A 1 87 ? 22.030 -3.613 -26.962 1.00 97.88 87 VAL A CA 1
ATOM 610 C C . VAL A 1 87 ? 21.042 -2.807 -27.814 1.00 97.88 87 VAL A C 1
ATOM 612 O O . VAL A 1 87 ? 20.929 -3.062 -29.010 1.00 97.88 87 VAL A O 1
ATOM 615 N N . LEU A 1 88 ? 20.335 -1.836 -27.227 1.00 97.06 88 LEU A N 1
ATOM 616 C CA . LEU A 1 88 ? 19.372 -0.945 -27.883 1.00 97.06 88 LEU A CA 1
ATOM 617 C C . LEU A 1 88 ? 19.658 0.521 -27.538 1.00 97.06 88 LEU A C 1
ATOM 619 O O . LEU A 1 88 ? 20.270 0.832 -26.523 1.00 97.06 88 LEU A O 1
ATOM 623 N N . GLU A 1 89 ? 19.119 1.438 -28.337 1.00 97.44 89 GLU A N 1
ATOM 624 C CA . GLU A 1 89 ? 19.054 2.858 -27.982 1.00 97.44 89 GLU A CA 1
ATOM 625 C C . GLU A 1 89 ? 18.232 3.081 -26.697 1.00 97.44 89 GLU A C 1
ATOM 627 O O . GLU A 1 89 ? 17.193 2.444 -26.487 1.00 97.44 89 GLU A O 1
ATOM 632 N N . VAL A 1 90 ? 18.647 4.044 -25.863 1.00 97.75 90 VAL A N 1
ATOM 633 C CA . VAL A 1 90 ? 18.025 4.321 -24.550 1.00 97.75 90 VAL A CA 1
ATOM 634 C C . VAL A 1 90 ? 16.524 4.598 -24.665 1.00 97.75 90 VAL A C 1
ATOM 636 O O . VAL A 1 90 ? 15.743 4.123 -23.840 1.00 97.75 90 VAL A O 1
ATOM 639 N N . TRP A 1 91 ? 16.098 5.332 -25.698 1.00 97.75 91 TRP A N 1
ATOM 640 C CA . TRP A 1 91 ? 14.683 5.652 -25.904 1.00 97.75 91 TRP A CA 1
ATOM 641 C C . TRP A 1 91 ? 13.850 4.400 -26.223 1.00 97.75 91 TRP A C 1
ATOM 643 O O . TRP A 1 91 ? 12.738 4.258 -25.715 1.00 97.75 91 TRP A O 1
ATOM 653 N N . ALA A 1 92 ? 14.393 3.462 -27.006 1.00 98.00 92 ALA A N 1
ATOM 654 C CA . ALA A 1 92 ? 13.716 2.216 -27.358 1.00 98.00 92 ALA A CA 1
ATOM 655 C C . ALA A 1 92 ? 13.637 1.275 -26.148 1.00 98.00 92 ALA A C 1
ATOM 657 O O . ALA A 1 92 ? 12.572 0.728 -25.858 1.00 98.00 92 ALA A O 1
ATOM 658 N N . ALA A 1 93 ? 14.734 1.150 -25.393 1.00 98.19 93 ALA A N 1
ATOM 659 C CA . ALA A 1 93 ? 14.769 0.403 -24.138 1.00 98.19 93 ALA A CA 1
ATOM 660 C C . ALA A 1 93 ? 13.722 0.926 -23.136 1.00 98.19 93 ALA A C 1
ATOM 662 O O . ALA A 1 93 ? 12.950 0.141 -22.581 1.00 98.19 93 ALA A O 1
ATOM 663 N N . ALA A 1 94 ? 13.647 2.250 -22.954 1.00 97.50 94 ALA A N 1
ATOM 664 C CA . ALA A 1 94 ? 12.661 2.886 -22.086 1.00 97.50 94 ALA A CA 1
ATOM 665 C C . ALA A 1 94 ? 11.221 2.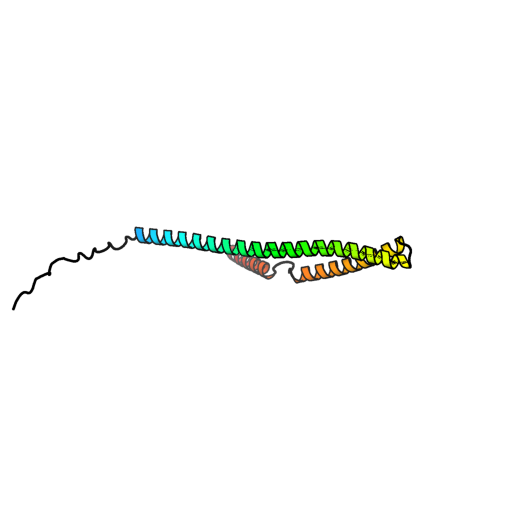573 -22.519 1.00 97.50 94 ALA A C 1
ATOM 667 O O . ALA A 1 94 ? 10.431 2.117 -21.695 1.00 97.50 94 ALA A O 1
ATOM 668 N N . LEU A 1 95 ? 10.892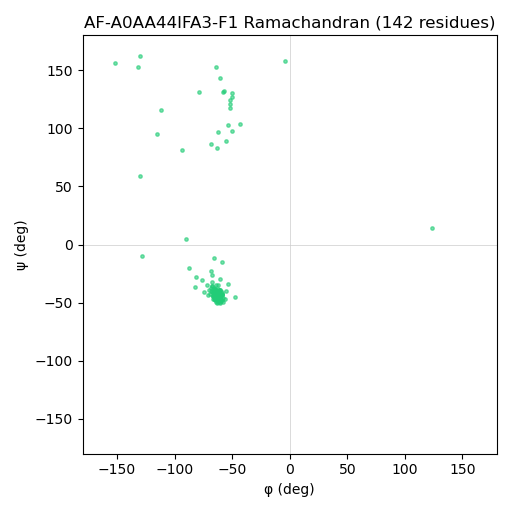 2.733 -23.808 1.00 98.38 95 LEU A N 1
ATOM 669 C CA . LEU A 1 95 ? 9.547 2.447 -24.320 1.00 98.38 95 LEU A CA 1
ATOM 670 C C . LEU A 1 95 ? 9.133 0.984 -24.122 1.00 98.38 95 LEU A C 1
ATOM 672 O O . LEU A 1 95 ? 7.989 0.726 -23.745 1.00 98.38 95 LEU A O 1
ATOM 676 N N . ILE A 1 96 ? 10.049 0.033 -24.329 1.00 98.19 96 ILE A N 1
ATOM 677 C CA . ILE A 1 96 ? 9.773 -1.396 -24.122 1.00 98.19 96 ILE A CA 1
ATOM 678 C C . ILE A 1 96 ? 9.450 -1.671 -22.651 1.00 98.19 96 ILE A C 1
ATOM 680 O O . ILE A 1 96 ? 8.420 -2.278 -22.351 1.00 98.19 96 ILE A O 1
ATOM 684 N N . VAL A 1 97 ? 10.289 -1.197 -21.725 1.00 98.25 97 VAL A N 1
ATOM 685 C CA . VAL A 1 97 ? 10.063 -1.396 -20.284 1.00 98.25 97 VAL A CA 1
ATOM 686 C C . VAL A 1 97 ? 8.757 -0.733 -19.848 1.00 98.25 97 VAL A C 1
ATOM 688 O O . VAL A 1 97 ? 7.962 -1.352 -19.140 1.00 98.25 97 VAL A O 1
ATOM 691 N N . THR A 1 98 ? 8.486 0.488 -20.318 1.00 98.00 98 THR A N 1
ATOM 692 C CA . THR A 1 98 ? 7.222 1.183 -20.059 1.00 98.00 98 THR A CA 1
ATOM 693 C C . THR A 1 98 ? 6.027 0.367 -20.551 1.00 98.00 98 THR A C 1
ATOM 695 O O . THR A 1 98 ? 5.099 0.138 -19.777 1.00 98.00 98 THR A O 1
ATOM 698 N N . ALA A 1 99 ? 6.049 -0.133 -21.789 1.00 98.31 99 ALA A N 1
ATOM 699 C CA . ALA A 1 99 ? 4.957 -0.937 -22.337 1.00 98.31 99 ALA A CA 1
ATOM 700 C C . ALA A 1 99 ? 4.696 -2.206 -21.505 1.00 98.31 99 ALA A C 1
ATOM 702 O O . ALA A 1 99 ? 3.545 -2.505 -21.181 1.00 98.31 99 ALA A O 1
ATOM 703 N N . VAL A 1 100 ? 5.753 -2.914 -21.094 1.00 98.06 100 VAL A N 1
ATOM 704 C CA . VAL A 1 100 ? 5.644 -4.109 -20.238 1.00 98.06 100 VAL A CA 1
ATOM 705 C C . VAL A 1 100 ? 5.025 -3.770 -18.879 1.00 98.06 100 VAL A C 1
ATOM 707 O O . VAL A 1 100 ? 4.122 -4.475 -18.424 1.00 98.06 100 VAL A O 1
ATOM 710 N N . LEU A 1 101 ? 5.452 -2.675 -18.243 1.00 97.75 101 LEU A N 1
ATOM 711 C CA . LEU A 1 101 ? 4.893 -2.235 -16.962 1.00 97.75 101 LEU A CA 1
ATOM 712 C C . LEU A 1 101 ? 3.416 -1.838 -17.080 1.00 97.75 101 LEU A C 1
ATOM 714 O O . LEU A 1 101 ? 2.623 -2.204 -16.214 1.00 97.75 101 LEU A O 1
ATOM 718 N N . PHE A 1 102 ? 3.019 -1.150 -18.156 1.00 97.69 102 PHE A N 1
ATOM 719 C CA . PHE A 1 102 ? 1.614 -0.811 -18.405 1.00 97.69 102 PHE A CA 1
ATOM 720 C C . PHE A 1 102 ? 0.749 -2.052 -18.643 1.00 97.69 102 PHE A C 1
ATOM 722 O O . PHE A 1 102 ? -0.364 -2.122 -18.122 1.00 97.69 102 PHE A O 1
ATOM 729 N N . LEU A 1 103 ? 1.258 -3.051 -19.370 1.00 98.25 103 LEU A N 1
ATOM 730 C CA . LEU A 1 103 ? 0.565 -4.330 -19.544 1.00 98.25 103 LEU A CA 1
ATOM 731 C C . LEU A 1 103 ? 0.381 -5.051 -18.203 1.00 98.25 103 LEU A C 1
ATOM 733 O O . LEU A 1 103 ? -0.729 -5.478 -17.883 1.00 98.25 103 LEU A O 1
ATOM 737 N N . ALA A 1 104 ? 1.434 -5.129 -17.385 1.00 97.00 104 ALA A N 1
ATOM 738 C CA . ALA A 1 104 ? 1.349 -5.711 -16.047 1.00 97.00 104 ALA A CA 1
ATOM 739 C C . ALA A 1 104 ? 0.347 -4.952 -15.156 1.00 97.00 104 ALA A C 1
ATOM 741 O O . ALA A 1 104 ? -0.488 -5.572 -14.494 1.00 97.00 104 ALA A O 1
ATOM 742 N N . ALA A 1 105 ? 0.374 -3.615 -15.183 1.00 95.69 105 ALA A N 1
ATOM 743 C CA . ALA A 1 105 ? -0.563 -2.771 -14.447 1.00 95.69 105 ALA A CA 1
ATOM 744 C C . ALA A 1 105 ? -2.015 -2.987 -14.899 1.00 95.69 105 ALA A C 1
ATOM 746 O O . ALA A 1 105 ? -2.903 -3.102 -14.054 1.00 95.69 105 ALA A O 1
ATOM 747 N N . ALA A 1 106 ? -2.266 -3.106 -16.206 1.00 97.19 106 ALA A N 1
ATOM 748 C CA . ALA A 1 106 ? -3.594 -3.394 -16.742 1.00 97.19 106 ALA A CA 1
ATOM 749 C C . ALA A 1 106 ? -4.118 -4.756 -16.254 1.00 97.19 106 ALA A C 1
ATOM 751 O O . ALA A 1 106 ? -5.255 -4.846 -15.786 1.00 97.19 106 ALA A O 1
ATOM 752 N N . VAL A 1 107 ? -3.283 -5.802 -16.287 1.00 97.69 107 VAL A N 1
ATOM 753 C CA . VAL A 1 107 ? -3.644 -7.136 -15.778 1.00 97.69 107 VAL A CA 1
ATOM 754 C C . VAL A 1 107 ? -3.962 -7.087 -14.283 1.00 97.69 107 VAL A C 1
ATOM 756 O O . VAL A 1 107 ? -5.008 -7.587 -13.863 1.00 97.69 107 VAL A O 1
ATOM 759 N N . LEU A 1 108 ? -3.109 -6.445 -13.479 1.00 95.88 108 LEU A N 1
ATOM 760 C CA . LEU A 1 108 ? -3.330 -6.296 -12.039 1.00 95.88 108 LEU A CA 1
ATOM 761 C C . LEU A 1 108 ? -4.601 -5.495 -11.730 1.00 95.88 108 LEU A C 1
ATOM 763 O O . LEU A 1 108 ? -5.364 -5.887 -10.849 1.00 95.88 108 LEU A O 1
ATOM 767 N N . ALA A 1 109 ? -4.873 -4.418 -12.470 1.00 94.69 109 ALA A N 1
ATOM 768 C CA . ALA A 1 109 ? -6.080 -3.612 -12.301 1.00 94.69 109 ALA A CA 1
ATOM 769 C C . ALA A 1 109 ? -7.353 -4.415 -12.614 1.00 94.69 109 ALA A C 1
ATOM 771 O O . ALA A 1 109 ? -8.328 -4.361 -11.857 1.00 94.69 109 ALA A O 1
ATOM 772 N N . LEU A 1 110 ? -7.343 -5.202 -13.694 1.00 96.38 110 LEU A N 1
ATOM 773 C CA . LEU A 1 110 ? -8.462 -6.070 -14.067 1.00 96.38 110 LEU A CA 1
ATOM 774 C C . LEU A 1 110 ? -8.678 -7.190 -13.041 1.00 96.38 110 LEU A C 1
ATOM 776 O O . LEU A 1 110 ? -9.815 -7.421 -12.618 1.00 96.38 110 LEU A O 1
ATOM 780 N N . ALA A 1 111 ? -7.603 -7.843 -12.594 1.00 95.50 111 ALA A N 1
ATOM 781 C CA . ALA A 1 111 ? -7.661 -8.871 -11.558 1.00 95.50 111 ALA A CA 1
ATOM 782 C C . ALA A 1 111 ? -8.165 -8.295 -10.225 1.00 95.50 111 ALA A C 1
ATOM 784 O O . ALA A 1 111 ? -9.081 -8.850 -9.618 1.00 95.50 111 ALA A O 1
ATOM 785 N N . GLY A 1 112 ? -7.641 -7.140 -9.805 1.00 91.56 112 GLY A N 1
ATOM 786 C CA . GLY A 1 112 ? -8.077 -6.430 -8.605 1.00 91.56 112 GLY A CA 1
ATOM 787 C C . GLY A 1 112 ? -9.559 -6.067 -8.663 1.00 91.56 112 GLY A C 1
ATOM 788 O O . GLY A 1 112 ? -10.311 -6.389 -7.744 1.00 91.56 112 GLY A O 1
ATOM 789 N N . ARG A 1 113 ? -10.023 -5.501 -9.785 1.00 92.25 113 ARG A N 1
ATOM 790 C CA . ARG A 1 113 ? -11.448 -5.206 -10.011 1.00 92.25 113 ARG A CA 1
ATOM 791 C C . ARG A 1 113 ? -12.312 -6.465 -9.929 1.00 92.25 113 ARG A C 1
ATOM 793 O O . ARG A 1 113 ? -13.409 -6.414 -9.372 1.00 92.25 113 ARG A O 1
ATOM 800 N N . ALA A 1 114 ? -11.847 -7.589 -10.477 1.00 87.88 114 ALA A N 1
ATOM 801 C CA . ALA A 1 114 ? -12.562 -8.859 -10.399 1.00 87.88 114 ALA A CA 1
ATOM 802 C C . ALA A 1 114 ? -12.664 -9.374 -8.955 1.00 87.88 114 ALA A C 1
ATOM 804 O O . ALA A 1 114 ? -13.736 -9.820 -8.550 1.00 87.88 114 ALA A O 1
ATOM 805 N N . GLN A 1 115 ? -11.591 -9.260 -8.171 1.00 88.38 115 GLN A N 1
ATOM 806 C CA . GLN A 1 115 ? -11.574 -9.680 -6.770 1.00 88.38 115 GLN A CA 1
ATOM 807 C C . GLN A 1 115 ? -12.448 -8.782 -5.888 1.00 88.38 115 GLN A C 1
ATOM 809 O O . GLN A 1 115 ? -13.236 -9.303 -5.104 1.00 88.38 115 GLN A O 1
ATOM 814 N N . VAL A 1 116 ? -12.402 -7.457 -6.068 1.00 88.62 116 VAL A N 1
ATOM 815 C CA . VAL A 1 116 ? -13.280 -6.518 -5.343 1.00 88.62 116 VAL A CA 1
ATOM 816 C C . VAL A 1 116 ? -14.751 -6.811 -5.638 1.00 88.62 116 VAL A C 1
ATOM 818 O O . VAL A 1 116 ? -15.545 -6.924 -4.710 1.00 88.62 116 VAL A O 1
ATOM 821 N N . ARG A 1 117 ? -15.109 -7.031 -6.911 1.00 81.75 117 ARG A N 1
ATOM 822 C CA . ARG A 1 117 ? -16.476 -7.422 -7.300 1.00 81.75 117 ARG A CA 1
ATOM 823 C C . ARG A 1 117 ? -16.947 -8.741 -6.686 1.00 81.75 117 ARG A C 1
ATOM 825 O O . ARG A 1 117 ? -18.146 -8.930 -6.540 1.00 81.75 117 ARG A O 1
ATOM 832 N N . ARG A 1 118 ? -16.033 -9.673 -6.402 1.00 79.50 118 ARG A N 1
ATOM 833 C CA . ARG A 1 118 ? -16.357 -10.959 -5.761 1.00 79.50 118 ARG A CA 1
ATOM 834 C C . ARG A 1 118 ? -16.470 -10.834 -4.244 1.00 79.50 118 ARG A C 1
ATOM 836 O O . ARG A 1 118 ? -17.295 -11.514 -3.649 1.00 79.50 118 ARG A O 1
ATOM 843 N N . ALA A 1 119 ? -15.631 -10.002 -3.630 1.00 75.00 119 ALA A N 1
ATOM 844 C CA . ALA A 1 119 ? -15.567 -9.835 -2.180 1.00 75.00 119 ALA A CA 1
ATOM 845 C C . ALA A 1 119 ? -16.653 -8.896 -1.631 1.00 75.00 119 ALA A C 1
ATOM 847 O O . ALA A 1 119 ? -17.067 -9.048 -0.485 1.00 75.00 119 ALA A O 1
ATOM 848 N N . VAL A 1 120 ? -17.119 -7.941 -2.440 1.00 64.06 120 VAL A N 1
ATOM 849 C CA . VAL A 1 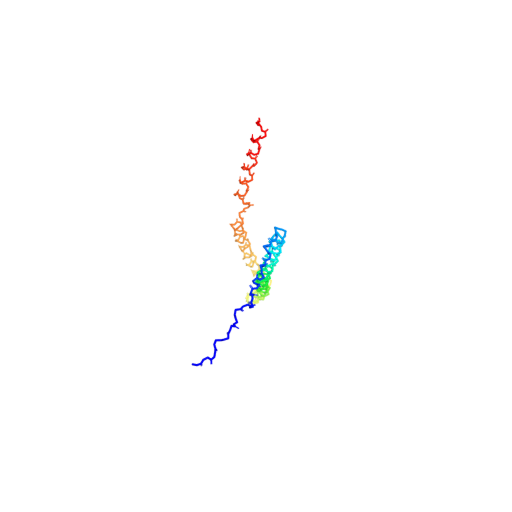120 ? -18.197 -7.014 -2.087 1.00 64.06 120 VAL A CA 1
ATOM 850 C C . VAL A 1 120 ? -19.375 -7.287 -3.025 1.00 64.06 120 VAL A C 1
ATOM 852 O O . VAL A 1 120 ? -19.363 -6.781 -4.152 1.00 64.06 120 VAL A O 1
ATOM 855 N N . PRO A 1 121 ? -20.374 -8.106 -2.628 1.00 57.53 121 PRO A N 1
ATOM 856 C CA . PRO A 1 121 ? -21.586 -8.245 -3.422 1.00 57.53 121 PRO A CA 1
ATOM 857 C C . PRO A 1 121 ? -22.216 -6.852 -3.590 1.00 57.53 121 PRO A C 1
ATOM 859 O O . PRO A 1 121 ? -22.304 -6.112 -2.607 1.00 57.53 121 PRO A O 1
ATOM 862 N N . PRO A 1 122 ? -22.596 -6.456 -4.821 1.00 59.2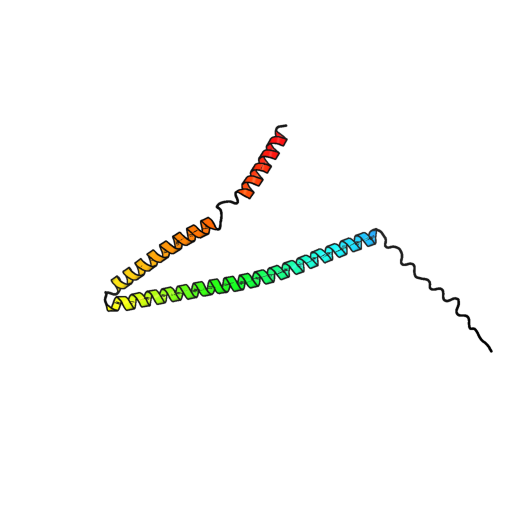8 122 PRO A N 1
ATOM 863 C CA . PRO A 1 122 ? -22.935 -5.074 -5.145 1.00 59.28 122 PRO A CA 1
ATOM 864 C C . PRO A 1 122 ? -24.087 -4.472 -4.336 1.00 59.28 122 PRO A C 1
ATOM 866 O O . PRO A 1 122 ? -24.166 -3.255 -4.308 1.00 59.28 122 PRO A O 1
ATOM 869 N N . LEU A 1 123 ? -24.903 -5.258 -3.631 1.00 58.47 123 LEU A N 1
ATOM 870 C CA . LEU A 1 123 ? -25.677 -4.850 -2.457 1.00 58.47 123 LEU A CA 1
ATOM 871 C C . LEU A 1 123 ? -25.889 -6.092 -1.562 1.00 58.47 123 LEU A C 1
ATOM 873 O O . LEU A 1 123 ? -25.851 -7.214 -2.075 1.00 58.47 123 LEU A O 1
ATOM 877 N N . PRO A 1 124 ? -26.124 -5.950 -0.243 1.00 65.56 124 PRO A N 1
ATOM 878 C CA . PRO A 1 124 ? -26.557 -7.065 0.593 1.00 65.56 124 PRO A CA 1
ATOM 879 C C . PRO A 1 124 ? -27.987 -7.469 0.201 1.00 65.56 124 PRO A C 1
ATOM 881 O O . PRO A 1 124 ? -28.949 -6.992 0.794 1.00 65.56 124 PRO A O 1
ATOM 884 N N . GLU A 1 125 ? -28.123 -8.343 -0.802 1.00 67.81 125 GLU A N 1
ATOM 885 C CA . GLU A 1 125 ? -29.409 -8.835 -1.333 1.00 67.81 125 GLU A CA 1
ATOM 886 C C . GLU A 1 125 ? -30.346 -9.269 -0.199 1.00 67.81 125 GLU A C 1
ATOM 888 O O . GLU A 1 125 ? -31.468 -8.792 -0.103 1.00 67.81 125 GLU A O 1
ATOM 893 N N . ARG A 1 126 ? -29.819 -10.014 0.782 1.00 65.81 126 ARG A N 1
ATOM 894 C CA . ARG A 1 126 ? -30.578 -10.450 1.966 1.00 65.81 126 ARG A CA 1
ATOM 895 C C . ARG A 1 126 ? -31.094 -9.313 2.852 1.00 65.81 126 ARG A C 1
ATOM 897 O O . ARG A 1 126 ? -32.157 -9.447 3.444 1.00 65.81 126 ARG A O 1
ATOM 904 N N . ALA A 1 127 ? -30.345 -8.218 2.980 1.00 70.19 127 ALA A N 1
ATOM 905 C CA . ALA A 1 127 ? -30.789 -7.070 3.772 1.00 70.19 127 ALA A CA 1
ATOM 906 C C . ALA A 1 127 ? -31.848 -6.251 3.019 1.00 70.19 127 ALA A C 1
ATOM 908 O O . ALA A 1 127 ? -32.733 -5.675 3.640 1.00 70.19 127 ALA A O 1
ATOM 909 N N . ILE A 1 128 ? -31.783 -6.228 1.686 1.00 76.06 128 ILE A N 1
ATOM 910 C CA . ILE A 1 128 ? -32.786 -5.568 0.844 1.00 76.06 128 ILE A CA 1
ATOM 911 C C . ILE A 1 128 ? -34.074 -6.385 0.798 1.00 76.06 128 ILE A C 1
ATOM 913 O O . ILE A 1 128 ? -35.152 -5.806 0.892 1.00 76.06 128 ILE A O 1
ATOM 917 N N . ASP A 1 129 ? -33.967 -7.708 0.701 1.00 77.31 129 ASP A N 1
ATOM 918 C CA . ASP A 1 129 ? -35.117 -8.611 0.694 1.00 77.31 129 ASP A CA 1
ATOM 919 C C . ASP A 1 129 ? -35.865 -8.577 2.033 1.00 77.31 129 ASP A C 1
ATOM 921 O O . ASP A 1 129 ? -37.092 -8.525 2.039 1.00 77.31 129 ASP A O 1
ATOM 925 N N . GLY A 1 130 ? -35.142 -8.503 3.160 1.00 81.19 130 GLY A N 1
ATOM 926 C CA . GLY A 1 130 ? -35.750 -8.312 4.482 1.00 81.19 130 GLY A CA 1
ATOM 927 C C . GLY A 1 130 ? -36.539 -7.003 4.580 1.00 81.19 130 GLY A C 1
ATOM 928 O O . GLY A 1 130 ? -37.716 -7.017 4.921 1.00 81.19 130 GLY A O 1
ATOM 929 N N . VAL A 1 131 ? -35.938 -5.880 4.170 1.00 82.81 131 VAL A N 1
ATOM 930 C CA . VAL A 1 131 ? -36.612 -4.567 4.180 1.00 82.81 131 VAL A CA 1
ATOM 931 C C . VAL A 1 131 ? -37.815 -4.529 3.227 1.00 82.81 131 VAL A C 1
ATOM 933 O O . VAL A 1 131 ? -38.814 -3.883 3.531 1.00 82.81 131 VAL A O 1
ATOM 936 N N . ARG A 1 132 ? -37.752 -5.213 2.078 1.00 81.06 132 ARG A N 1
ATOM 937 C CA . ARG A 1 132 ? -38.893 -5.330 1.153 1.00 81.06 132 ARG A CA 1
ATOM 938 C C . ARG A 1 132 ? -40.036 -6.140 1.759 1.00 81.06 132 ARG A C 1
ATOM 940 O O . ARG A 1 132 ? -41.173 -5.692 1.679 1.00 81.06 132 ARG A O 1
ATOM 947 N N . SER A 1 133 ? -39.727 -7.265 2.402 1.00 81.94 133 SER A N 1
ATOM 948 C CA . SER A 1 133 ? -40.725 -8.089 3.091 1.00 81.94 133 SER A CA 1
ATOM 949 C C . SER A 1 133 ? -41.414 -7.314 4.217 1.00 81.94 133 SER A C 1
ATOM 951 O O . SER A 1 133 ? -42.635 -7.369 4.336 1.00 81.94 133 SER A O 1
ATOM 953 N N . ASP A 1 134 ? -40.649 -6.542 4.994 1.00 83.62 134 ASP A N 1
ATOM 954 C CA . ASP A 1 134 ? -41.191 -5.705 6.069 1.00 83.62 134 ASP A CA 1
ATOM 955 C C . ASP A 1 134 ? -42.105 -4.594 5.516 1.00 83.62 134 ASP A C 1
ATOM 957 O O . ASP A 1 134 ? -43.147 -4.281 6.095 1.00 83.62 134 ASP A O 1
ATOM 961 N N . LEU A 1 135 ? -41.754 -4.005 4.367 1.00 84.94 135 LEU A N 1
ATOM 962 C CA . LEU A 1 135 ? -42.577 -2.990 3.699 1.00 84.94 135 LEU A CA 1
ATOM 963 C C . LEU A 1 135 ? -43.880 -3.564 3.131 1.00 84.94 135 LEU A C 1
ATOM 965 O O . LEU A 1 135 ? -44.918 -2.905 3.232 1.00 84.94 135 LEU A O 1
ATOM 969 N N . ASP A 1 136 ? -43.842 -4.765 2.556 1.00 86.69 136 ASP A N 1
ATOM 970 C CA . ASP A 1 136 ? -45.032 -5.438 2.027 1.00 86.69 136 ASP A CA 1
ATOM 971 C C . ASP A 1 136 ? -46.014 -5.791 3.155 1.00 86.69 136 ASP A C 1
ATOM 973 O O . ASP A 1 136 ? -47.213 -5.529 3.037 1.00 86.69 136 ASP A O 1
ATOM 977 N N . GLU A 1 137 ? -45.504 -6.254 4.299 1.00 84.62 137 GLU A N 1
ATOM 978 C CA . GLU A 1 137 ? -46.320 -6.567 5.474 1.00 84.62 137 GLU A CA 1
ATOM 979 C C . GLU A 1 137 ? -46.976 -5.309 6.080 1.00 84.62 137 GLU A C 1
ATOM 981 O O . GLU A 1 137 ? -48.134 -5.330 6.505 1.00 84.62 137 GLU A O 1
ATOM 986 N N . ILE A 1 138 ? -46.265 -4.173 6.093 1.00 84.88 138 ILE A N 1
ATOM 987 C CA . ILE A 1 138 ? -46.823 -2.882 6.528 1.00 84.88 138 ILE A CA 1
ATOM 988 C C . ILE A 1 138 ? -47.912 -2.406 5.556 1.00 84.88 138 ILE A C 1
ATOM 990 O O . ILE A 1 138 ? -48.949 -1.899 5.988 1.00 84.88 138 ILE A O 1
ATOM 994 N N . LYS A 1 139 ? -47.706 -2.579 4.246 1.00 85.88 139 LYS A N 1
ATOM 995 C CA . LYS A 1 139 ? -48.658 -2.150 3.212 1.00 85.88 139 LYS A CA 1
ATOM 996 C C . LYS A 1 139 ? -49.959 -2.955 3.256 1.00 85.88 139 LYS A C 1
ATOM 998 O O . LYS A 1 139 ? -51.029 -2.378 3.068 1.00 85.88 139 LYS A O 1
ATOM 1003 N N . GLU A 1 140 ? -49.877 -4.247 3.568 1.00 86.56 140 GLU A N 1
ATOM 1004 C CA . GLU A 1 140 ? -51.037 -5.127 3.748 1.00 86.56 140 GLU A CA 1
ATOM 1005 C C . GLU A 1 140 ? -51.854 -4.765 5.002 1.00 86.56 140 GLU A C 1
ATOM 1007 O O . GLU A 1 140 ? -53.084 -4.750 4.954 1.00 86.56 140 GLU A O 1
ATOM 1012 N N . ARG A 1 141 ? -51.193 -4.368 6.103 1.00 79.56 141 ARG A N 1
ATOM 1013 C CA . ARG A 1 141 ? -51.874 -3.913 7.334 1.00 79.56 141 ARG A CA 1
ATOM 1014 C C . ARG A 1 141 ? -52.623 -2.585 7.179 1.00 79.56 141 ARG A C 1
ATOM 1016 O O . ARG A 1 141 ? -53.562 -2.351 7.928 1.00 79.56 141 ARG A O 1
ATOM 1023 N N . VAL A 1 142 ? -52.209 -1.719 6.252 1.00 81.25 142 VAL A N 1
ATOM 1024 C CA . VAL A 1 142 ? -52.832 -0.398 6.017 1.00 81.25 142 VAL A CA 1
ATOM 1025 C C . VAL A 1 142 ? -54.008 -0.471 5.034 1.00 81.25 142 VAL A C 1
ATOM 1027 O O . VAL A 1 142 ? -54.848 0.424 5.017 1.00 81.25 142 VAL A O 1
ATOM 1030 N N . HIS A 1 143 ? -54.085 -1.520 4.210 1.00 67.12 143 HIS A N 1
ATOM 1031 C CA . HIS A 1 143 ? -55.169 -1.717 3.237 1.00 67.12 143 HIS A CA 1
ATOM 1032 C C . HIS A 1 143 ? -56.372 -2.510 3.777 1.00 67.12 143 HIS A C 1
ATOM 1034 O O . HIS A 1 143 ? -57.292 -2.808 3.014 1.00 67.12 143 HIS A O 1
ATOM 1040 N N . ARG A 1 144 ? -56.369 -2.852 5.069 1.00 51.25 144 ARG A N 1
ATOM 1041 C CA . ARG A 1 144 ? -57.451 -3.549 5.772 1.00 51.25 144 ARG A CA 1
ATOM 1042 C C . ARG A 1 144 ? -58.188 -2.598 6.705 1.00 51.25 144 ARG A C 1
ATOM 1044 O O . ARG A 1 144 ? -59.424 -2.749 6.802 1.00 51.25 144 ARG A O 1
#

Secondary structure (DSSP, 8-state):
----------------PPPPPHHHHHHHHHHHHHHHHHHHHHHHHHHHHHHHHHHHHHHHHHHHHHHHHHHHHHHHHHHHHHHHTTTS-HHHHHHHHHHHHHHHHHHHHHHHHHHHHHHS-SS-HHHHHHHHHHHHHHHHHH--

Radius of gyration: 38.27 Å; Cα contacts (8 Å, |Δi|>4): 16; chains: 1; bounding box: 81×33×124 Å

Mean predicted aligned error: 13.51 Å